Protein AF-A0A7Y5L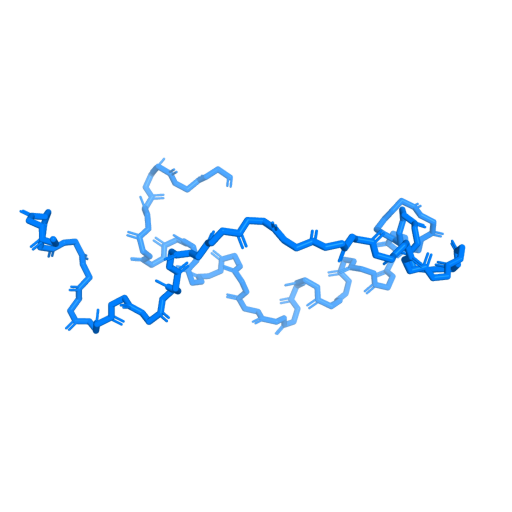AH6-F1 (afdb_monomer)

Mean predicted aligned error: 4.2 Å

Secondary structure (DSSP, 8-state):
--S---SS------------PPPPTTTTTHHHHSHHHHHHHHHHS-HHHHHHHHHGGG--

Structure (mmCIF, N/CA/C/O backbone):
data_AF-A0A7Y5LAH6-F1
#
_entry.id   AF-A0A7Y5LAH6-F1
#
loop_
_atom_site.group_PDB
_atom_site.id
_atom_site.type_symbol
_atom_site.label_atom_id
_atom_site.label_alt_id
_atom_site.label_comp_id
_atom_site.label_asym_id
_atom_site.label_entity_id
_atom_site.label_seq_id
_atom_site.pdbx_PDB_ins_code
_atom_site.Cartn_x
_atom_site.Cartn_y
_atom_site.Cartn_z
_atom_site.occupancy
_atom_site.B_iso_or_equiv
_atom_site.auth_seq_id
_atom_site.auth_comp_id
_atom_site.auth_asym_id
_atom_site.auth_atom_id
_atom_site.pdbx_PDB_model_num
ATOM 1 N N . GLU A 1 1 ? -13.766 -15.171 12.535 1.00 53.44 1 GLU A N 1
ATOM 2 C CA . GLU A 1 1 ? -13.789 -13.731 12.863 1.00 53.44 1 GLU A CA 1
ATOM 3 C C . GLU A 1 1 ? -14.091 -13.556 14.349 1.00 53.44 1 GLU A C 1
ATOM 5 O O . GLU A 1 1 ? -15.254 -13.531 14.719 1.00 53.44 1 GLU A O 1
ATOM 10 N N . ASN A 1 2 ? -13.064 -13.534 15.213 1.00 65.94 2 ASN A N 1
ATOM 11 C CA . ASN A 1 2 ? -13.249 -13.568 16.680 1.00 65.94 2 ASN A CA 1
ATOM 12 C C . ASN A 1 2 ? -12.562 -12.409 17.425 1.00 65.94 2 ASN A C 1
ATOM 14 O O . ASN A 1 2 ? -12.651 -12.338 18.645 1.00 65.94 2 ASN A O 1
ATOM 18 N N . SER A 1 3 ? -11.859 -11.510 16.727 1.00 83.38 3 SER A N 1
ATOM 19 C CA . SER A 1 3 ? -11.138 -10.410 17.384 1.00 83.38 3 SER A CA 1
ATOM 20 C C . SER A 1 3 ? -12.034 -9.218 17.729 1.00 83.38 3 SER A C 1
ATOM 22 O O . SER A 1 3 ? -11.633 -8.378 18.527 1.00 83.38 3 SER A O 1
ATOM 24 N N . GLY A 1 4 ? -13.211 -9.094 17.096 1.00 83.88 4 GLY A N 1
ATOM 25 C CA . GLY A 1 4 ? -14.097 -7.930 17.244 1.00 83.88 4 GLY A CA 1
ATOM 26 C C . GLY A 1 4 ? -13.464 -6.603 16.800 1.00 83.88 4 GLY A C 1
ATOM 27 O O . GLY A 1 4 ? -13.999 -5.536 17.089 1.00 83.88 4 GLY A O 1
ATOM 28 N N . ARG A 1 5 ? -12.308 -6.649 16.120 1.00 85.44 5 ARG A N 1
ATOM 29 C CA . ARG A 1 5 ? -11.479 -5.471 15.834 1.00 85.44 5 ARG A CA 1
ATOM 30 C C . ARG A 1 5 ? -12.130 -4.502 14.852 1.00 85.44 5 ARG A C 1
ATOM 32 O O . ARG A 1 5 ? -11.893 -3.298 14.936 1.00 85.44 5 ARG A O 1
ATOM 39 N N . PHE A 1 6 ? -12.917 -5.031 13.921 1.00 88.94 6 PHE A N 1
ATOM 40 C CA . PHE A 1 6 ? -13.584 -4.270 12.875 1.00 88.94 6 PHE A CA 1
ATOM 41 C C . PHE A 1 6 ? -15.096 -4.398 13.035 1.00 88.94 6 PHE A C 1
ATOM 43 O O . PHE A 1 6 ? -15.618 -5.493 13.217 1.00 88.94 6 PHE A O 1
ATOM 50 N N . GLN A 1 7 ? -15.793 -3.261 12.964 1.00 89.62 7 GLN A N 1
ATOM 51 C CA . GLN A 1 7 ? -17.260 -3.221 12.993 1.00 89.62 7 GLN A CA 1
ATOM 52 C C . GLN A 1 7 ? -17.861 -3.640 11.648 1.00 89.62 7 GLN A C 1
ATOM 54 O O . GLN A 1 7 ? -18.961 -4.180 11.587 1.00 89.62 7 GLN A O 1
ATOM 59 N N . GLN A 1 8 ? -17.139 -3.359 10.562 1.00 90.50 8 GLN A N 1
ATOM 60 C CA . GLN A 1 8 ? -17.525 -3.754 9.215 1.00 90.50 8 GLN A CA 1
ATOM 61 C C . GLN A 1 8 ? -17.040 -5.181 8.933 1.00 90.50 8 GLN A C 1
ATOM 63 O O . GLN A 1 8 ? -15.971 -5.559 9.421 1.00 90.50 8 GLN A O 1
ATOM 68 N N . PRO A 1 9 ? -17.789 -5.960 8.133 1.00 92.19 9 PRO A N 1
ATOM 69 C CA . PRO A 1 9 ? -17.379 -7.309 7.771 1.00 92.19 9 PRO A CA 1
ATOM 70 C C . PRO A 1 9 ? -16.067 -7.289 6.980 1.00 92.19 9 PRO A C 1
ATOM 72 O O . PRO A 1 9 ? -15.868 -6.447 6.100 1.00 92.19 9 PRO A O 1
ATOM 75 N N . ILE A 1 10 ? -15.185 -8.247 7.267 1.00 91.75 10 ILE A N 1
ATOM 76 C CA . ILE A 1 10 ? -14.017 -8.515 6.429 1.00 91.75 10 ILE A CA 1
ATOM 77 C C . ILE A 1 10 ? -14.498 -9.237 5.173 1.00 91.75 10 ILE A C 1
ATOM 79 O O . ILE A 1 10 ? -15.015 -10.347 5.248 1.00 91.75 10 ILE A O 1
ATOM 83 N N . VAL A 1 11 ? -14.338 -8.584 4.023 1.00 95.12 11 VAL A N 1
ATOM 84 C CA . VAL A 1 11 ? -14.754 -9.108 2.708 1.00 95.12 11 VAL A CA 1
ATOM 85 C C . VAL A 1 11 ? -13.615 -9.793 1.948 1.00 95.12 11 VAL A C 1
ATOM 87 O O . VAL A 1 11 ? -13.800 -10.214 0.813 1.00 95.12 11 VAL A O 1
ATOM 90 N N . THR A 1 12 ? -12.424 -9.875 2.546 1.00 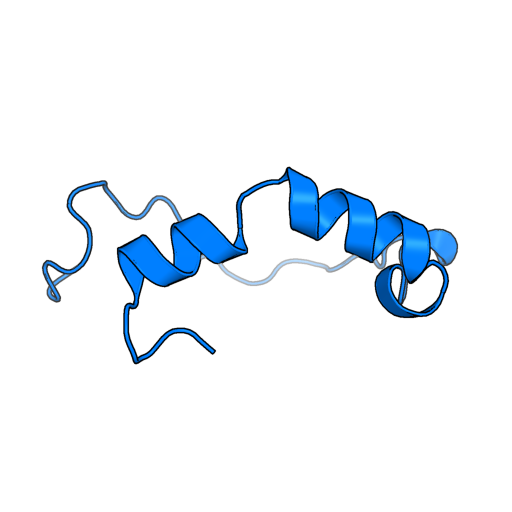94.69 12 THR A N 1
ATOM 91 C CA . THR A 1 12 ? -11.259 -10.515 1.930 1.00 94.69 12 THR A CA 1
ATOM 92 C C . THR A 1 12 ? -11.496 -12.013 1.791 1.00 94.69 12 THR A C 1
ATOM 94 O O . THR A 1 12 ? -11.691 -12.713 2.784 1.00 94.69 12 THR A O 1
ATOM 97 N N . GLU A 1 13 ? -11.438 -12.507 0.562 1.00 96.38 13 GLU A N 1
ATOM 98 C CA . GLU A 1 13 ? -11.593 -13.925 0.268 1.00 96.38 13 GLU A CA 1
ATOM 99 C C . GLU A 1 13 ? -10.330 -14.719 0.630 1.00 96.38 13 GLU A C 1
ATOM 101 O O . GLU A 1 13 ? -9.203 -14.230 0.520 1.00 96.38 13 GLU A O 1
ATOM 106 N N . ILE A 1 14 ? -10.523 -15.976 1.032 1.00 96.56 14 ILE A N 1
ATOM 107 C CA . ILE A 1 14 ? -9.447 -16.953 1.221 1.00 96.56 14 ILE A CA 1
ATOM 108 C C . ILE A 1 14 ? -9.665 -18.046 0.182 1.00 96.56 14 ILE A C 1
ATOM 110 O O . ILE A 1 14 ? -10.573 -18.866 0.315 1.00 96.56 14 ILE A O 1
ATOM 114 N N . VAL A 1 15 ? -8.847 -18.033 -0.868 1.00 97.19 15 VAL A N 1
ATOM 115 C CA . VAL A 1 15 ? -8.969 -18.934 -2.020 1.00 97.19 15 VAL A CA 1
ATOM 116 C C . VAL A 1 15 ? -7.633 -19.598 -2.337 1.00 97.19 15 VAL A C 1
ATOM 118 O O . VAL A 1 15 ? -6.574 -19.127 -1.918 1.00 97.19 15 VAL A O 1
ATOM 121 N N . ALA A 1 16 ? -7.676 -20.709 -3.075 1.00 98.31 16 ALA A N 1
ATOM 122 C CA . ALA A 1 16 ? -6.468 -21.352 -3.576 1.00 98.31 16 ALA A CA 1
ATOM 123 C C . ALA A 1 16 ? -5.730 -20.423 -4.555 1.00 98.31 16 ALA A C 1
ATOM 125 O O . ALA A 1 16 ? -6.358 -19.724 -5.351 1.00 98.31 16 ALA A O 1
ATOM 126 N N . ALA A 1 17 ? -4.396 -20.430 -4.507 1.00 97.81 17 ALA A N 1
ATOM 127 C CA . ALA A 1 17 ? -3.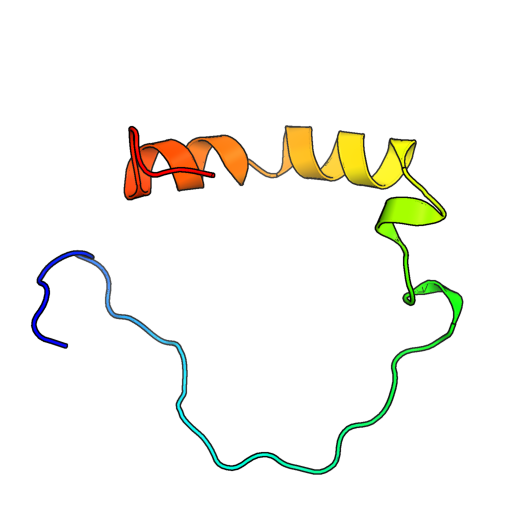586 -19.680 -5.459 1.00 97.81 17 ALA A CA 1
ATOM 128 C C . ALA A 1 17 ? -3.805 -20.214 -6.885 1.00 97.81 17 ALA A C 1
ATOM 130 O O . ALA A 1 17 ? -3.759 -21.424 -7.114 1.00 97.81 17 ALA A O 1
ATOM 131 N N . ALA A 1 18 ? -4.033 -19.303 -7.827 1.00 97.56 18 ALA A N 1
ATOM 132 C CA . ALA A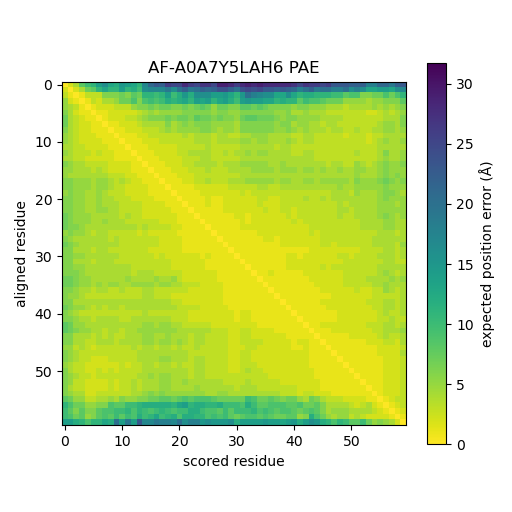 1 18 ? -4.152 -19.598 -9.250 1.00 97.56 18 ALA A CA 1
ATOM 133 C C . ALA A 1 18 ? -2.861 -19.222 -9.994 1.00 97.56 18 ALA A C 1
ATOM 135 O O . ALA A 1 18 ? -1.902 -18.722 -9.400 1.00 97.56 18 ALA A O 1
ATOM 136 N N . GLU A 1 19 ? -2.843 -19.459 -11.303 1.00 98.50 19 GLU A N 1
ATOM 137 C CA . GLU A 1 19 ? -1.765 -18.991 -12.170 1.00 98.50 19 GLU A CA 1
ATOM 138 C C . GLU A 1 19 ? -1.584 -17.470 -12.049 1.00 98.50 19 GLU A C 1
ATOM 140 O O . GLU A 1 19 ? -2.551 -16.704 -12.065 1.00 98.50 19 GLU A O 1
ATOM 145 N N . PHE A 1 20 ? -0.331 -17.038 -11.903 1.00 98.06 20 PHE A N 1
ATOM 146 C CA . PHE A 1 20 ? 0.023 -15.635 -11.738 1.00 98.06 20 PHE A CA 1
ATOM 147 C C . PHE A 1 20 ? 0.679 -15.101 -13.010 1.00 98.06 20 PHE A C 1
ATOM 149 O O . PHE A 1 20 ? 1.733 -15.584 -13.423 1.00 98.06 20 PHE A O 1
ATOM 156 N N . TYR A 1 21 ? 0.083 -14.059 -13.583 1.00 98.12 21 TYR A N 1
ATOM 157 C CA . TYR A 1 21 ? 0.599 -13.363 -14.756 1.00 98.12 21 TYR A CA 1
ATOM 158 C C . TYR A 1 21 ? 1.275 -12.060 -14.312 1.00 98.12 21 TYR A C 1
ATOM 160 O O . TYR A 1 21 ? 0.600 -11.193 -13.748 1.00 98.12 21 TYR A O 1
ATOM 168 N N . PRO A 1 22 ? 2.592 -11.895 -14.529 1.00 98.00 22 PRO A N 1
ATOM 169 C CA . PRO A 1 22 ? 3.276 -10.657 -14.186 1.00 98.00 22 PRO A CA 1
ATOM 170 C C . PRO A 1 22 ? 2.681 -9.459 -14.931 1.00 98.00 22 PRO A C 1
ATOM 172 O O . PRO A 1 22 ? 2.465 -9.516 -16.140 1.00 98.00 22 PRO A O 1
ATOM 175 N N . ALA A 1 23 ? 2.467 -8.358 -14.210 1.00 97.69 23 ALA A N 1
ATOM 176 C CA . ALA A 1 23 ? 2.124 -7.078 -14.821 1.00 97.69 23 ALA A CA 1
ATOM 177 C C . ALA A 1 23 ? 3.291 -6.534 -15.663 1.00 97.69 23 ALA A C 1
ATOM 179 O O . ALA A 1 23 ? 4.455 -6.884 -15.442 1.00 97.69 23 ALA A O 1
ATOM 180 N N . GLU A 1 24 ? 2.986 -5.628 -16.587 1.00 98.38 24 GLU A N 1
ATOM 181 C CA . GLU A 1 24 ? 3.953 -4.996 -17.478 1.00 9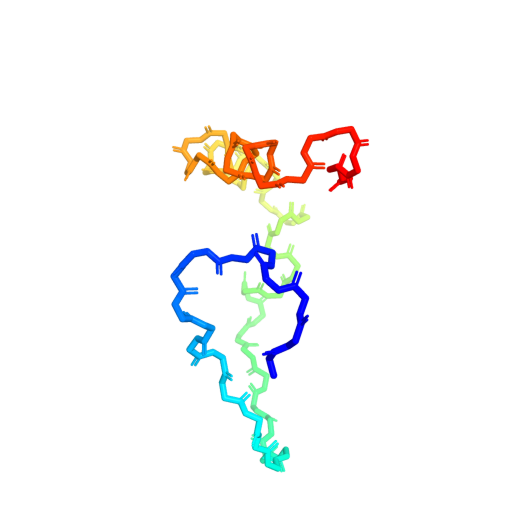8.38 24 GLU A CA 1
ATOM 182 C C . GLU A 1 24 ? 5.068 -4.258 -16.718 1.00 98.38 24 GLU A C 1
ATOM 184 O O . GLU A 1 24 ? 4.887 -3.749 -15.610 1.00 98.38 24 GLU A O 1
ATOM 189 N N . GLU A 1 25 ? 6.234 -4.126 -17.352 1.00 98.12 25 GLU A N 1
ATOM 190 C CA . GLU A 1 25 ? 7.455 -3.592 -16.730 1.00 98.12 25 GLU A CA 1
ATOM 191 C C . GLU A 1 25 ? 7.294 -2.184 -16.125 1.00 98.12 25 GLU A C 1
ATOM 193 O O . GLU A 1 25 ? 7.941 -1.836 -15.133 1.00 98.12 25 GLU A O 1
ATOM 198 N N . TYR A 1 26 ? 6.419 -1.347 -16.686 1.00 97.06 26 TYR A N 1
ATOM 199 C CA . TYR A 1 26 ? 6.188 -0.001 -16.155 1.00 97.06 26 TYR A CA 1
ATOM 200 C C . TYR A 1 26 ? 5.402 -0.000 -14.830 1.00 97.06 26 TYR A C 1
ATOM 202 O O . TYR A 1 26 ? 5.479 0.977 -14.080 1.00 97.06 26 TYR A O 1
ATOM 210 N N . HIS A 1 27 ? 4.664 -1.074 -14.524 1.00 97.69 27 HIS A N 1
ATOM 211 C CA . HIS A 1 27 ? 4.011 -1.270 -13.229 1.00 97.69 27 HIS A CA 1
ATOM 212 C C . HIS A 1 27 ? 4.994 -1.757 -12.161 1.00 97.69 27 HIS A C 1
ATOM 214 O O . HIS A 1 27 ? 4.853 -1.409 -10.984 1.00 97.69 27 HIS A O 1
ATOM 220 N N . GLN A 1 28 ? 6.015 -2.513 -12.568 1.00 98.44 28 GLN A N 1
ATOM 221 C CA . GLN A 1 28 ? 7.027 -3.043 -11.661 1.00 98.44 28 GLN A CA 1
ATOM 222 C C . GLN A 1 28 ? 7.817 -1.907 -11.008 1.00 98.44 28 GLN A C 1
ATOM 224 O O . GLN A 1 28 ? 8.280 -0.983 -11.681 1.00 98.44 28 GLN A O 1
ATOM 229 N N . ASP A 1 29 ? 7.972 -1.969 -9.683 1.00 98.12 29 ASP A N 1
ATOM 230 C CA . ASP A 1 29 ? 8.696 -0.972 -8.885 1.00 98.12 29 ASP A CA 1
ATOM 231 C C . ASP A 1 29 ? 8.217 0.481 -9.082 1.00 98.12 29 ASP A C 1
ATOM 233 O O . ASP A 1 29 ? 8.988 1.428 -8.897 1.00 98.12 29 ASP A O 1
ATOM 237 N N . PHE A 1 30 ? 6.939 0.699 -9.419 1.00 97.94 30 PHE A N 1
ATOM 238 C CA . PHE A 1 30 ? 6.414 2.036 -9.724 1.00 97.94 30 PHE A CA 1
ATOM 239 C C . PHE A 1 30 ? 6.744 3.085 -8.648 1.00 97.94 30 PHE A C 1
ATOM 241 O O . PHE A 1 30 ? 7.135 4.206 -8.975 1.00 97.94 30 PHE A O 1
ATOM 248 N N . TYR A 1 31 ? 6.652 2.725 -7.363 1.00 97.38 31 TYR A N 1
ATOM 249 C CA . TYR A 1 31 ? 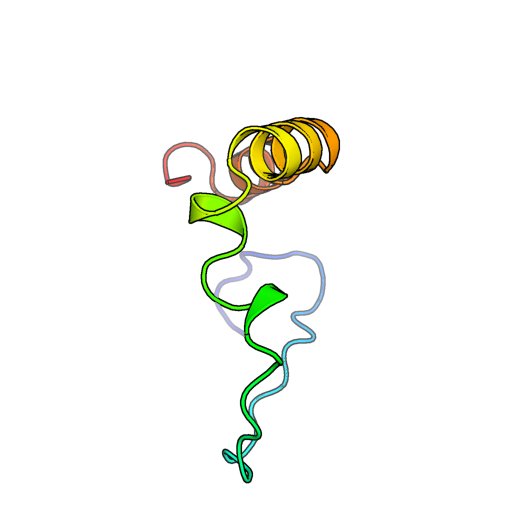6.950 3.641 -6.257 1.00 97.38 31 TYR A CA 1
ATOM 250 C C . TYR A 1 31 ? 8.428 4.066 -6.189 1.00 97.38 31 TYR A C 1
ATOM 252 O O . TYR A 1 31 ? 8.721 5.160 -5.704 1.00 97.38 31 TYR A O 1
ATOM 260 N N . LYS A 1 32 ? 9.349 3.223 -6.682 1.00 98.06 32 LYS A N 1
ATOM 261 C CA . LYS A 1 32 ? 10.785 3.523 -6.790 1.00 98.06 32 LYS A CA 1
ATOM 262 C C . LYS A 1 32 ? 11.089 4.308 -8.063 1.00 98.06 32 LYS A C 1
ATOM 264 O O . LYS A 1 32 ? 11.826 5.284 -8.002 1.00 98.06 32 LYS A O 1
ATOM 269 N N . LYS A 1 33 ? 10.510 3.897 -9.201 1.00 98.25 33 LYS A N 1
ATOM 270 C CA . LYS A 1 33 ? 10.727 4.513 -10.524 1.00 98.25 33 LYS A CA 1
ATOM 271 C C . LYS A 1 33 ? 10.077 5.901 -10.642 1.00 98.25 33 LYS A C 1
ATOM 273 O O . LYS A 1 33 ? 10.597 6.764 -11.336 1.00 98.25 33 LYS A O 1
ATOM 278 N N . ASN A 1 34 ? 8.956 6.136 -9.950 1.00 98.06 34 ASN A N 1
ATOM 279 C CA . ASN A 1 34 ? 8.182 7.384 -9.990 1.00 98.06 34 ASN A CA 1
ATOM 280 C C . ASN A 1 34 ? 7.882 7.931 -8.575 1.00 98.06 34 ASN A C 1
ATOM 282 O O . ASN A 1 34 ? 6.713 8.099 -8.202 1.00 98.06 34 ASN A O 1
ATOM 286 N N . PRO A 1 35 ? 8.909 8.251 -7.765 1.00 98.00 35 PRO A N 1
ATOM 287 C CA . PRO 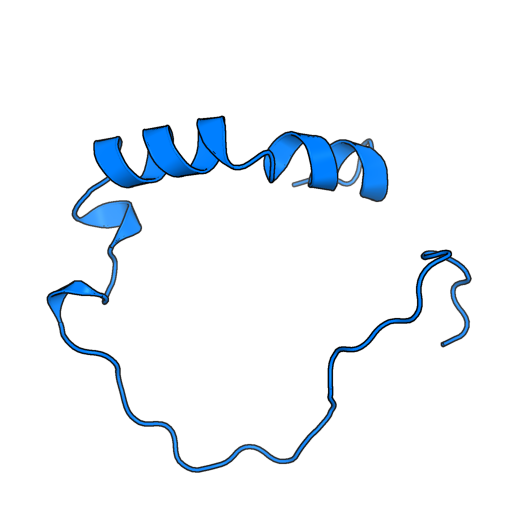A 1 35 ? 8.737 8.523 -6.339 1.00 98.00 35 PRO A CA 1
ATOM 288 C C . PRO A 1 35 ? 7.890 9.771 -6.065 1.00 98.00 35 PRO A C 1
ATOM 290 O O . PRO A 1 35 ? 7.115 9.783 -5.113 1.00 98.00 35 PRO A O 1
ATOM 293 N N . LEU A 1 36 ? 7.982 10.810 -6.905 1.00 98.31 36 LEU A N 1
ATOM 294 C CA . LEU A 1 36 ? 7.177 12.028 -6.749 1.00 98.31 36 LEU A CA 1
ATOM 295 C C . LEU A 1 36 ? 5.688 11.767 -7.002 1.00 98.31 36 LEU A C 1
ATOM 297 O O . LEU A 1 36 ? 4.851 12.151 -6.187 1.00 98.31 36 LEU A O 1
ATOM 301 N N . ARG A 1 37 ? 5.357 11.061 -8.094 1.00 97.94 37 ARG A N 1
ATOM 302 C CA . ARG A 1 37 ? 3.965 10.718 -8.434 1.00 97.94 37 ARG A CA 1
ATOM 303 C C . ARG A 1 37 ? 3.347 9.821 -7.368 1.00 97.94 37 ARG A C 1
ATOM 305 O O . ARG A 1 37 ? 2.224 10.066 -6.939 1.00 97.94 37 ARG A O 1
ATOM 312 N N . TYR A 1 38 ? 4.096 8.819 -6.910 1.00 97.88 38 TYR A N 1
ATOM 313 C CA . TYR A 1 38 ? 3.633 7.929 -5.854 1.00 97.88 38 TYR A CA 1
ATOM 314 C C . TYR A 1 38 ? 3.405 8.669 -4.529 1.00 97.88 38 TYR A C 1
ATOM 316 O O . TYR A 1 38 ? 2.359 8.490 -3.908 1.00 97.88 38 TYR A O 1
ATOM 324 N N . LYS A 1 39 ? 4.336 9.542 -4.113 1.00 97.12 39 LYS A N 1
ATOM 325 C CA . LYS A 1 39 ? 4.189 10.344 -2.887 1.00 97.12 39 LYS A CA 1
ATOM 326 C C . LYS A 1 39 ? 2.984 11.281 -2.952 1.00 97.12 39 LYS A C 1
ATOM 328 O O . LYS A 1 39 ? 2.222 11.329 -1.992 1.00 97.12 39 LYS A O 1
ATOM 333 N N . ALA A 1 40 ? 2.779 11.969 -4.077 1.00 97.88 40 ALA A N 1
ATOM 334 C CA . ALA A 1 40 ? 1.618 12.837 -4.270 1.00 97.88 40 ALA A CA 1
ATOM 335 C C . ALA A 1 40 ? 0.298 12.054 -4.160 1.00 97.88 40 ALA A C 1
ATOM 337 O O . ALA A 1 40 ? -0.605 12.464 -3.433 1.00 97.88 40 ALA A O 1
ATOM 338 N N . TYR A 1 41 ? 0.213 10.887 -4.810 1.00 97.44 41 TYR A N 1
ATOM 339 C CA . TYR A 1 41 ? -0.944 9.999 -4.687 1.00 97.44 41 TYR A CA 1
ATOM 340 C C . TYR A 1 41 ? -1.168 9.531 -3.242 1.00 97.44 41 TYR A C 1
ATOM 342 O O . TYR A 1 41 ? -2.279 9.657 -2.732 1.00 97.44 41 TYR A O 1
ATOM 350 N N . ARG A 1 42 ? -0.129 9.024 -2.560 1.00 96.56 42 ARG A N 1
ATOM 351 C CA . ARG A 1 42 ? -0.252 8.525 -1.181 1.00 96.56 42 ARG A CA 1
ATOM 352 C C . ARG A 1 42 ? -0.700 9.619 -0.212 1.00 96.56 42 ARG A C 1
ATOM 354 O O . ARG A 1 42 ? -1.582 9.368 0.606 1.00 96.56 42 ARG A O 1
ATOM 361 N N . ALA A 1 43 ? -0.145 10.824 -0.338 1.00 95.88 43 ALA A N 1
ATOM 362 C CA . ALA A 1 43 ? -0.555 11.960 0.481 1.00 95.88 43 ALA A CA 1
ATOM 363 C C . ALA A 1 43 ? -2.043 12.308 0.276 1.00 95.88 43 ALA A C 1
ATOM 365 O O . ALA A 1 43 ? -2.742 12.623 1.237 1.00 95.88 43 ALA A O 1
ATOM 366 N N . GLY A 1 44 ? -2.544 12.211 -0.962 1.00 97.12 44 GLY A N 1
ATOM 367 C CA . GLY A 1 44 ? -3.934 12.524 -1.306 1.00 97.12 44 GLY A CA 1
ATOM 368 C C . GLY A 1 44 ? -4.950 11.413 -1.019 1.00 97.12 44 GLY A C 1
ATOM 369 O O . GLY A 1 44 ? -6.112 11.710 -0.758 1.00 97.12 44 GLY A O 1
ATOM 370 N N . CYS A 1 45 ? -4.551 10.136 -1.040 1.00 97.12 45 CYS A N 1
ATOM 371 C CA . CYS A 1 45 ? -5.501 9.017 -0.980 1.00 97.12 45 CYS A CA 1
ATOM 372 C C . CYS A 1 45 ? -6.050 8.719 0.426 1.00 9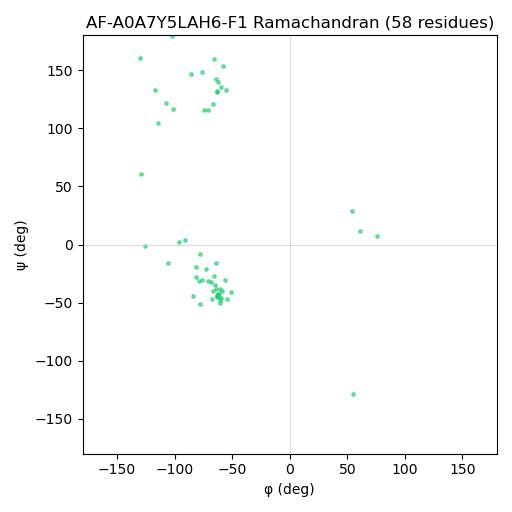7.12 45 CYS A C 1
ATOM 374 O O . CYS A 1 45 ? -6.943 7.889 0.575 1.00 97.12 45 CYS A O 1
ATOM 376 N N . GLY A 1 46 ? -5.517 9.367 1.469 1.00 96.62 46 GLY A N 1
ATOM 377 C CA . GLY A 1 46 ? -6.001 9.224 2.847 1.00 96.62 46 GLY A CA 1
ATOM 378 C C . GLY A 1 46 ? -5.600 7.919 3.541 1.00 96.62 46 GLY A C 1
ATOM 379 O O . GLY A 1 46 ? -6.040 7.676 4.665 1.00 96.62 46 GLY A O 1
ATOM 380 N N . ARG A 1 47 ? -4.746 7.097 2.916 1.00 95.31 47 ARG A N 1
ATOM 381 C CA . ARG A 1 47 ? -4.307 5.808 3.472 1.00 95.31 47 ARG A CA 1
ATOM 382 C C . ARG A 1 47 ? -3.706 5.950 4.868 1.00 95.31 47 ARG A C 1
ATOM 384 O O . ARG A 1 47 ? -4.076 5.192 5.756 1.00 95.31 47 ARG A O 1
ATOM 391 N N . ASP A 1 48 ? -2.819 6.920 5.063 1.00 94.44 48 ASP A N 1
ATOM 392 C CA . ASP A 1 48 ? -2.095 7.084 6.330 1.00 94.44 48 ASP A CA 1
ATOM 393 C C . ASP A 1 48 ? -3.047 7.477 7.467 1.00 94.44 48 ASP A C 1
ATOM 395 O O . ASP A 1 48 ? -2.984 6.915 8.557 1.00 94.44 48 ASP A O 1
ATOM 399 N N . ARG A 1 49 ? -4.022 8.349 7.175 1.00 94.94 49 ARG A N 1
ATOM 400 C CA . ARG A 1 49 ? -5.088 8.710 8.120 1.00 94.94 49 ARG A CA 1
ATOM 401 C C . ARG A 1 49 ? -5.910 7.487 8.522 1.00 94.94 49 ARG A C 1
ATOM 403 O O . ARG A 1 49 ? -6.110 7.248 9.708 1.00 94.94 49 ARG A O 1
ATOM 410 N N . ARG A 1 50 ? -6.341 6.684 7.544 1.00 93.44 50 ARG A N 1
ATOM 411 C CA . ARG A 1 50 ? -7.144 5.486 7.811 1.00 93.44 50 ARG A CA 1
ATOM 412 C C . ARG A 1 50 ? -6.373 4.442 8.617 1.00 93.44 50 ARG A C 1
ATOM 414 O O . ARG A 1 50 ? -6.952 3.793 9.482 1.00 93.44 50 ARG A O 1
ATOM 421 N N . LEU A 1 51 ? -5.079 4.273 8.342 1.00 93.81 51 LEU A N 1
ATOM 422 C CA . LEU A 1 51 ? -4.229 3.382 9.128 1.00 93.81 51 LEU A CA 1
ATOM 423 C C . LEU A 1 51 ? -4.130 3.854 10.578 1.00 93.81 51 LEU A C 1
ATOM 425 O O . LEU A 1 51 ? -4.284 3.028 11.470 1.00 93.81 51 LEU A O 1
ATOM 429 N N . GLN A 1 52 ? -3.976 5.156 10.818 1.00 94.06 52 GLN A N 1
ATOM 430 C CA . GLN A 1 52 ? -3.962 5.701 12.174 1.00 94.06 52 GLN A CA 1
ATOM 431 C C . GLN A 1 52 ? -5.296 5.495 12.907 1.00 94.06 52 GLN A C 1
ATOM 433 O O . GLN A 1 52 ? -5.296 5.085 14.063 1.00 94.06 52 GLN A O 1
ATOM 438 N N . GLU A 1 53 ? -6.435 5.732 12.248 1.00 91.88 53 GLU A N 1
ATOM 439 C CA . GLU A 1 53 ? -7.772 5.495 12.824 1.00 91.88 53 GLU A CA 1
ATOM 440 C C . GLU A 1 53 ? -7.978 4.036 13.242 1.00 91.88 53 GLU A C 1
ATOM 442 O O . GLU A 1 53 ? -8.598 3.753 14.266 1.00 91.88 53 GLU A O 1
ATOM 447 N N . LEU A 1 54 ? -7.483 3.103 12.426 1.00 91.06 54 LEU A N 1
ATOM 448 C CA . LEU A 1 54 ? -7.627 1.681 12.688 1.00 91.06 54 LEU A CA 1
ATOM 449 C C . LEU A 1 54 ? -6.631 1.217 13.747 1.00 91.06 54 LEU A C 1
ATOM 451 O O . LEU A 1 54 ? -7.043 0.578 14.708 1.00 91.06 54 LEU A O 1
ATOM 455 N N . TRP A 1 55 ? -5.345 1.529 13.598 1.00 90.88 55 TRP A N 1
ATOM 456 C CA . TRP A 1 55 ? -4.247 0.886 14.329 1.00 90.88 55 TRP A CA 1
ATOM 457 C C . TRP A 1 55 ? -3.627 1.740 15.441 1.00 90.88 55 TRP A C 1
ATOM 459 O O . TRP A 1 55 ? -2.957 1.184 16.313 1.00 90.88 55 TRP A O 1
ATOM 469 N N . GLY A 1 56 ? -3.872 3.051 15.473 1.00 90.56 56 GLY A N 1
ATOM 470 C CA . GLY A 1 56 ? -3.322 3.945 16.493 1.00 90.56 56 GLY A CA 1
ATOM 471 C C . GLY A 1 56 ? -1.797 3.852 16.580 1.00 90.56 56 GLY A C 1
ATOM 472 O O . GLY A 1 56 ? -1.107 3.917 15.571 1.00 90.56 56 GLY A O 1
ATOM 473 N N . GLU A 1 57 ? -1.271 3.647 17.788 1.00 87.62 57 GLU A N 1
ATOM 474 C CA . GLU A 1 57 ? 0.176 3.531 18.051 1.00 87.62 57 GLU A CA 1
ATOM 475 C C . GLU A 1 57 ? 0.844 2.318 17.380 1.00 87.62 57 GLU A C 1
ATOM 477 O O . GLU A 1 57 ? 2.063 2.283 17.248 1.00 87.62 57 GLU A O 1
ATOM 482 N N . THR A 1 58 ? 0.059 1.336 16.923 1.00 88.12 58 THR A N 1
ATOM 483 C CA . THR A 1 58 ? 0.567 0.165 16.181 1.00 88.12 58 THR A CA 1
ATOM 484 C C . THR A 1 58 ? 0.592 0.372 14.663 1.00 88.12 58 THR A C 1
ATOM 486 O O . THR A 1 58 ? 0.905 -0.556 13.919 1.00 88.12 58 THR A O 1
ATOM 489 N N . ALA A 1 59 ? 0.244 1.569 14.179 1.00 84.06 59 ALA A N 1
ATOM 490 C CA . ALA A 1 59 ? 0.371 1.913 12.768 1.00 84.06 59 ALA A CA 1
ATOM 491 C C . ALA A 1 59 ? 1.862 2.066 12.396 1.00 84.06 59 ALA A C 1
ATOM 493 O O . ALA A 1 59 ? 2.539 2.964 12.896 1.00 84.06 59 ALA A O 1
ATOM 494 N N . HIS A 1 60 ? 2.364 1.197 11.512 1.00 67.75 60 HIS A N 1
ATOM 495 C CA . HIS A 1 60 ? 3.713 1.253 10.927 1.00 67.75 60 HIS A CA 1
ATOM 496 C C . HIS A 1 60 ? 3.665 1.585 9.429 1.00 67.75 60 HIS A C 1
ATOM 498 O O . HIS A 1 60 ? 2.701 1.158 8.745 1.00 67.75 60 HIS A O 1
#

Foldseek 3Di:
DPPCLDPDDDPDDDDDDDDDDDDDPCPPPVCVVPVPVVVVCVVPVCVQVVLCVRQPPNRD

pLDDT: mean 93.21, std 8.28, range [53.44, 98.5]

Radius of gyration: 16.33 Å; Cα contacts (8 Å, |Δi|>4): 13; chains: 1; bounding box: 28×34×36 Å

Solvent-accessible surface area (backbone atoms only — not comparable to full-atom values): 4175 Å² total; per-residue (Å²): 141,84,80,78,83,59,93,63,83,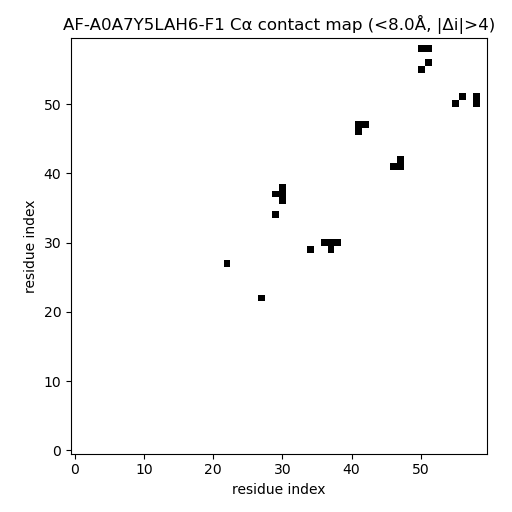84,80,79,82,88,75,83,88,71,92,82,79,84,76,58,74,80,66,57,61,36,61,73,80,38,45,67,64,43,49,55,48,52,70,70,68,45,55,66,61,54,42,39,74,74,44,47,94,74,52,127

Sequence (60 aa):
ENSGRFQQPIVTEIVAAAEFYPAEEYHQDFYKKNPLRYKAYRAGCGRDRRLQELWGETAH